Protein AF-A0A6L8T878-F1 (afdb_monomer_lite)

Organism: NCBI:txid418240

pLDDT: mean 78.59, std 15.09, range [39.62, 95.94]

Secondary structure (DSSP, 8-state):
---HHHHHHHHHHHHHHHHTTSPPP-----HHHHHHHHHHHHHHHHHHHHHHHHHTT-SEEEEE--SS-PPPHHHHHHHHHTT-EEEEEEEEETTEEEEEEEEE--TT--S-EEE--

Foldseek 3Di:
DDDPVLVVLVVVVVVVVVVVPDDDDDDDDDPVRVVVVVLVVLLVVVVVQVVVCVVVVHQKGKSWDDDDDENDPSSLLVLLVVLWEKEWEWDQDPVGITIIIMTGHPPPRRSYYHYDD

Radius of gyration: 15.45 Å; chains: 1; bounding box: 37×35×38 Å

Sequence (117 aa):
MGSIFSELFNNWINAFEQEEGKKKPIHLPNAKENYRETAKYQMMDYIKKVDAAKKRGKEYCDLVSSEPYPMRQEHIDYFLKKGYDIYWSVLDLETGPAYYYKAVWTEDAEGKLKEGF

Structure (mmCIF, N/CA/C/O backbone):
data_AF-A0A6L8T878-F1
#
_entry.id   AF-A0A6L8T878-F1
#
loop_
_atom_site.group_PDB
_atom_site.id
_atom_site.type_symbol
_atom_site.label_atom_id
_atom_site.label_alt_id
_atom_site.label_comp_id
_atom_site.label_asym_id
_atom_site.label_entity_id
_atom_site.label_seq_id
_atom_site.pdbx_PDB_ins_code
_atom_site.Cartn_x
_atom_site.Cartn_y
_atom_site.Cartn_z
_atom_site.occupancy
_atom_site.B_iso_or_equiv
_atom_site.auth_seq_id
_atom_site.auth_comp_id
_atom_site.auth_asym_id
_atom_site.auth_atom_id
_atom_site.pdbx_PDB_model_num
ATOM 1 N N . MET A 1 1 ? 11.390 -6.856 16.946 1.00 39.62 1 MET A N 1
ATOM 2 C CA . MET A 1 1 ? 12.737 -6.281 16.735 1.00 39.62 1 MET A CA 1
ATOM 3 C C . MET A 1 1 ? 12.677 -5.439 15.474 1.00 39.62 1 MET A C 1
ATOM 5 O O . MET A 1 1 ? 12.376 -5.990 14.422 1.00 39.62 1 MET A O 1
ATOM 9 N N . GLY A 1 2 ? 12.831 -4.118 15.589 1.00 42.66 2 GLY A N 1
ATOM 10 C CA . GLY A 1 2 ? 12.792 -3.215 14.438 1.00 42.66 2 GLY A CA 1
ATOM 11 C C . GLY A 1 2 ? 13.957 -3.517 13.500 1.00 42.66 2 GLY A C 1
ATOM 12 O O . GLY A 1 2 ? 15.108 -3.510 13.922 1.00 42.66 2 GLY A O 1
ATOM 13 N N . SER A 1 3 ? 13.654 -3.860 12.249 1.00 49.66 3 SER A N 1
ATOM 14 C CA . SER A 1 3 ? 14.671 -4.093 11.225 1.00 49.66 3 SER A CA 1
ATOM 15 C C . SER A 1 3 ? 15.413 -2.779 10.972 1.00 49.66 3 SER A C 1
ATOM 17 O O . SER A 1 3 ? 14.766 -1.779 10.674 1.00 49.66 3 SER A O 1
ATOM 19 N N . ILE A 1 4 ? 16.747 -2.774 11.057 1.00 55.69 4 ILE A N 1
ATOM 20 C CA . ILE A 1 4 ? 17.643 -1.631 10.756 1.00 55.69 4 ILE A CA 1
ATOM 21 C C . ILE A 1 4 ? 17.270 -0.951 9.424 1.00 55.69 4 ILE A C 1
ATOM 23 O O . ILE A 1 4 ? 17.401 0.259 9.247 1.00 55.69 4 ILE A O 1
ATOM 27 N N . PHE A 1 5 ? 16.723 -1.733 8.495 1.00 51.44 5 PHE A N 1
ATOM 28 C CA . PHE A 1 5 ? 16.231 -1.268 7.205 1.00 51.44 5 PHE A CA 1
ATOM 29 C C . PHE A 1 5 ? 15.021 -0.327 7.306 1.00 51.44 5 PHE A C 1
ATOM 31 O O . PHE A 1 5 ? 14.883 0.603 6.522 1.00 51.44 5 PHE A O 1
ATOM 38 N N . SER A 1 6 ? 14.166 -0.533 8.304 1.00 54.12 6 SER A N 1
ATOM 39 C CA . SER A 1 6 ? 12.973 0.277 8.568 1.00 54.12 6 SER A CA 1
ATOM 40 C C . SER A 1 6 ? 13.325 1.670 9.076 1.00 54.12 6 SER A C 1
ATOM 42 O O . SER A 1 6 ? 12.685 2.642 8.694 1.00 54.12 6 SER A O 1
ATOM 44 N N . GLU A 1 7 ? 14.347 1.772 9.924 1.00 65.31 7 GLU A N 1
ATOM 45 C CA . GLU A 1 7 ? 14.841 3.055 10.434 1.00 65.31 7 GLU A CA 1
ATOM 46 C C . GLU A 1 7 ? 15.574 3.834 9.345 1.00 65.31 7 GLU A C 1
ATOM 48 O O . GLU A 1 7 ? 15.330 5.027 9.181 1.00 65.31 7 GLU A O 1
ATOM 53 N N . LEU A 1 8 ? 16.399 3.152 8.541 1.00 66.81 8 LEU A N 1
ATOM 54 C CA . LEU A 1 8 ? 17.026 3.742 7.357 1.00 66.81 8 LEU A CA 1
ATOM 55 C C . LEU A 1 8 ? 15.980 4.267 6.367 1.00 66.81 8 LEU A C 1
ATOM 57 O O . LEU A 1 8 ? 16.120 5.383 5.873 1.00 66.81 8 LEU A O 1
ATOM 61 N N . PHE A 1 9 ? 14.918 3.499 6.118 1.00 62.09 9 PHE A N 1
ATOM 62 C CA . PHE A 1 9 ? 13.830 3.898 5.229 1.00 62.09 9 PHE A CA 1
ATOM 63 C C . PHE A 1 9 ? 13.030 5.082 5.786 1.00 62.09 9 PHE A C 1
ATOM 65 O O . PHE A 1 9 ? 12.803 6.056 5.076 1.00 62.09 9 PHE A O 1
ATOM 72 N N . ASN A 1 10 ? 12.668 5.060 7.071 1.00 68.00 10 ASN A N 1
ATOM 73 C CA . ASN A 1 10 ? 11.944 6.164 7.709 1.00 68.00 10 ASN A CA 1
ATOM 74 C C . ASN A 1 10 ? 12.774 7.455 7.742 1.00 68.00 10 ASN A C 1
ATOM 76 O O . ASN A 1 10 ? 12.267 8.522 7.401 1.00 68.00 10 ASN A O 1
ATOM 80 N N . ASN A 1 11 ? 14.060 7.363 8.090 1.00 76.88 11 ASN A N 1
ATOM 81 C CA . ASN A 1 11 ? 14.973 8.506 8.047 1.00 76.88 11 ASN A CA 1
ATOM 82 C C . ASN A 1 11 ? 15.127 9.049 6.624 1.00 76.88 11 ASN A C 1
ATOM 84 O O . ASN A 1 11 ? 15.222 10.258 6.433 1.00 76.88 11 ASN A O 1
ATOM 88 N N . TRP A 1 12 ? 15.110 8.170 5.623 1.00 68.75 12 TRP A N 1
ATOM 89 C CA . TRP A 1 12 ? 15.174 8.558 4.221 1.00 68.75 12 TRP A CA 1
ATOM 90 C C . TRP A 1 12 ? 13.889 9.235 3.720 1.00 68.75 12 TRP A C 1
ATOM 92 O O . TRP A 1 12 ? 13.992 10.236 3.012 1.00 68.75 12 TRP A O 1
ATOM 102 N N . ILE A 1 13 ? 12.700 8.762 4.118 1.00 65.56 13 ILE A N 1
ATOM 103 C CA . ILE A 1 13 ? 11.425 9.446 3.833 1.00 65.56 13 ILE A CA 1
ATOM 104 C C . ILE A 1 13 ? 11.442 10.857 4.433 1.00 65.56 13 ILE A C 1
ATOM 106 O O . ILE A 1 13 ? 11.196 11.826 3.718 1.00 65.56 13 ILE A O 1
ATOM 110 N N . ASN A 1 14 ? 11.837 10.984 5.703 1.00 73.00 14 ASN A N 1
ATOM 111 C CA . ASN A 1 14 ? 11.906 12.273 6.397 1.00 73.00 14 ASN A CA 1
ATOM 112 C C . ASN A 1 14 ? 12.908 13.242 5.742 1.00 73.00 14 ASN A C 1
ATOM 114 O O . ASN A 1 14 ? 12.595 14.410 5.517 1.00 73.00 14 ASN A O 1
ATOM 118 N N . ALA A 1 15 ? 14.112 12.763 5.409 1.00 69.75 15 ALA A N 1
ATOM 119 C CA . ALA A 1 15 ? 15.124 13.567 4.722 1.00 69.75 15 ALA A CA 1
ATOM 120 C C . ALA A 1 15 ? 14.641 14.026 3.340 1.00 69.75 15 ALA A C 1
ATOM 122 O O . ALA A 1 15 ? 14.993 15.108 2.874 1.00 69.75 15 ALA A O 1
ATOM 123 N N . PHE A 1 16 ? 13.811 13.217 2.687 1.00 60.44 16 PHE A N 1
ATOM 124 C CA . PHE A 1 16 ? 13.308 13.531 1.368 1.00 60.44 16 PHE A CA 1
ATOM 125 C C . PHE A 1 16 ? 12.120 14.503 1.351 1.00 60.44 16 PHE A C 1
ATOM 127 O O . PHE A 1 16 ? 12.081 15.360 0.468 1.00 60.44 16 PHE A O 1
ATOM 134 N N . GLU A 1 17 ? 11.198 14.446 2.315 1.00 63.53 17 GLU A N 1
ATOM 135 C CA . GLU A 1 17 ? 10.179 15.501 2.479 1.00 63.53 17 GLU A CA 1
ATOM 136 C C . GLU A 1 17 ? 10.837 16.889 2.611 1.00 63.53 17 GLU A C 1
ATOM 138 O O . GLU A 1 17 ? 10.318 17.889 2.117 1.00 63.53 17 GLU A O 1
ATOM 143 N N . GLN A 1 18 ? 12.043 16.943 3.187 1.00 63.69 18 GLN A N 1
ATOM 144 C CA . GLN A 1 18 ? 12.891 18.137 3.226 1.00 63.69 18 GLN A CA 1
ATOM 145 C C . GLN A 1 18 ? 13.555 18.505 1.882 1.00 63.69 18 GLN A C 1
ATOM 147 O O . GLN A 1 18 ? 13.875 19.676 1.660 1.00 63.69 18 GLN A O 1
ATOM 152 N N . GLU A 1 19 ? 13.787 17.542 0.985 1.00 63.28 19 GLU A N 1
ATOM 153 C CA . GLU A 1 19 ? 14.433 17.746 -0.322 1.00 63.28 19 GLU A CA 1
ATOM 154 C C . GLU A 1 19 ? 13.464 18.148 -1.448 1.00 63.28 19 GLU A C 1
ATOM 156 O O . GLU A 1 19 ? 13.926 18.770 -2.407 1.00 63.28 19 GLU A O 1
ATOM 161 N N . GLU A 1 20 ? 12.153 17.865 -1.358 1.00 55.56 20 GLU A N 1
ATOM 162 C CA . GLU A 1 20 ? 11.153 18.224 -2.398 1.00 55.56 20 GLU A CA 1
ATOM 163 C C . GLU A 1 20 ? 11.132 19.739 -2.730 1.00 55.56 20 GLU A C 1
ATOM 165 O O . GLU A 1 20 ? 10.650 20.134 -3.791 1.00 55.56 20 GLU A O 1
ATOM 170 N N . GLY A 1 21 ? 11.713 20.598 -1.881 1.00 55.03 21 GLY A N 1
ATOM 171 C CA . GLY A 1 21 ? 11.863 22.039 -2.123 1.00 55.03 21 GLY A CA 1
ATOM 172 C C . GLY A 1 21 ? 13.119 22.479 -2.896 1.00 55.03 21 GLY A C 1
ATOM 173 O O . GLY A 1 21 ? 13.267 23.673 -3.165 1.00 55.03 21 GLY A O 1
ATOM 174 N N . LYS A 1 22 ? 14.052 21.579 -3.242 1.00 55.59 22 LYS A N 1
ATOM 175 C CA . LYS A 1 22 ? 15.354 21.946 -3.841 1.00 55.59 22 LYS A CA 1
ATOM 176 C C . LYS A 1 22 ? 15.533 21.354 -5.245 1.00 55.59 22 LYS A C 1
ATOM 178 O O . LYS A 1 22 ? 15.445 20.148 -5.448 1.00 55.59 22 LYS A O 1
ATOM 183 N N . LYS A 1 23 ? 15.838 22.210 -6.233 1.00 48.81 23 LYS A N 1
ATOM 184 C CA . LYS A 1 23 ? 16.186 21.794 -7.608 1.00 48.81 23 LYS A CA 1
ATOM 185 C C . LYS A 1 23 ? 17.449 20.923 -7.597 1.00 48.81 23 LYS A C 1
ATOM 187 O O . LYS A 1 23 ? 18.508 21.392 -7.184 1.00 48.81 23 LYS A O 1
ATOM 192 N N . LYS A 1 24 ? 17.342 19.679 -8.078 1.00 55.84 24 LYS A N 1
ATOM 193 C CA . LYS A 1 24 ? 18.480 18.758 -8.226 1.00 55.84 24 LYS A CA 1
ATOM 194 C C . LYS A 1 24 ? 19.348 19.122 -9.450 1.00 55.84 24 LYS A C 1
ATOM 196 O O . LYS A 1 24 ? 18.790 19.478 -10.490 1.00 55.84 24 LYS A O 1
ATOM 201 N N . PRO A 1 25 ? 20.687 19.017 -9.360 1.00 51.44 25 PRO A N 1
ATOM 202 C CA . PRO A 1 25 ? 21.581 19.115 -10.514 1.00 51.44 25 PRO A CA 1
ATOM 203 C C . PRO A 1 25 ? 21.449 17.891 -11.439 1.00 51.44 25 PRO A C 1
ATOM 205 O O . PRO A 1 25 ? 21.075 16.804 -11.001 1.00 51.44 25 PRO A O 1
ATOM 208 N N . ILE A 1 26 ? 21.758 18.078 -12.726 1.00 56.00 26 ILE A N 1
ATOM 209 C CA . ILE A 1 26 ? 21.641 17.054 -13.776 1.00 56.00 26 ILE A CA 1
ATOM 210 C C . ILE A 1 26 ? 22.779 16.035 -13.607 1.00 56.00 26 ILE A C 1
ATOM 212 O O . ILE A 1 26 ? 23.902 16.261 -14.051 1.00 56.00 26 ILE A O 1
ATOM 216 N N . HIS A 1 27 ? 22.485 14.921 -12.943 1.00 61.34 27 HIS A N 1
ATOM 217 C CA . HIS A 1 27 ? 23.338 13.737 -12.863 1.00 61.34 27 HIS A CA 1
ATOM 218 C C . HIS A 1 27 ? 22.615 12.587 -13.570 1.00 61.34 27 HIS A C 1
ATOM 220 O O . HIS A 1 27 ? 21.428 12.393 -13.326 1.00 61.34 27 HIS A O 1
ATOM 226 N N . LEU A 1 28 ? 23.292 11.854 -14.462 1.00 56.66 28 LEU A N 1
ATOM 227 C CA . LEU A 1 28 ? 22.741 10.624 -15.037 1.00 56.66 28 LEU A CA 1
ATOM 228 C C . LEU A 1 28 ? 22.925 9.489 -14.019 1.00 56.66 28 LEU A C 1
ATOM 230 O O . LEU A 1 28 ? 24.071 9.100 -13.781 1.00 56.66 28 LEU A O 1
ATOM 234 N N . PRO A 1 29 ? 21.842 8.962 -13.422 1.00 59.50 29 PRO A N 1
ATOM 235 C CA . PRO A 1 29 ? 21.952 7.941 -12.395 1.00 59.50 29 PRO A CA 1
ATOM 236 C C . PRO A 1 29 ? 22.390 6.604 -12.998 1.00 59.50 29 PRO A C 1
ATOM 238 O O . PRO A 1 29 ? 21.937 6.199 -14.073 1.00 59.50 29 PRO A O 1
ATOM 241 N N . ASN A 1 30 ? 23.247 5.878 -12.282 1.00 73.56 30 ASN A N 1
ATOM 242 C CA . ASN A 1 30 ? 23.544 4.484 -12.626 1.00 73.56 30 ASN A CA 1
ATOM 243 C C . ASN A 1 30 ? 22.310 3.583 -12.384 1.00 73.56 30 ASN A C 1
ATOM 245 O O . ASN A 1 30 ? 21.345 3.984 -11.736 1.00 73.56 30 ASN A O 1
ATOM 249 N N . ALA A 1 31 ? 22.324 2.336 -12.867 1.00 67.94 31 ALA A N 1
ATOM 250 C CA . ALA A 1 31 ? 21.166 1.433 -12.764 1.00 67.94 31 ALA A CA 1
ATOM 251 C C . ALA A 1 31 ? 20.649 1.236 -11.320 1.00 67.94 31 ALA A C 1
ATOM 253 O O . ALA A 1 31 ? 19.444 1.122 -11.098 1.00 67.94 31 ALA A O 1
ATOM 254 N N . LYS A 1 32 ? 21.544 1.240 -10.324 1.00 68.25 32 LYS A N 1
ATOM 255 C CA . LYS A 1 32 ? 21.187 1.100 -8.904 1.00 68.25 32 LYS A CA 1
ATOM 256 C C . LYS A 1 32 ? 20.537 2.368 -8.352 1.00 68.25 32 LYS A C 1
ATOM 258 O O . LYS A 1 32 ? 19.578 2.281 -7.586 1.00 68.25 32 LYS A O 1
ATOM 263 N N . GLU A 1 33 ? 21.049 3.533 -8.724 1.00 67.62 33 GLU A N 1
ATOM 264 C CA . GLU A 1 33 ? 20.462 4.830 -8.383 1.00 67.62 33 GLU A CA 1
ATOM 265 C C . GLU A 1 33 ? 19.103 5.006 -9.047 1.00 67.62 33 GLU A C 1
ATOM 267 O O . GLU A 1 33 ? 18.146 5.342 -8.360 1.00 67.62 33 GLU A O 1
ATOM 272 N N . ASN A 1 34 ? 18.978 4.648 -10.324 1.00 69.69 34 ASN A N 1
ATOM 273 C CA . ASN A 1 34 ? 17.713 4.695 -11.049 1.00 69.69 34 ASN A CA 1
ATOM 274 C C . ASN A 1 34 ? 16.667 3.748 -10.425 1.00 69.69 34 ASN A C 1
ATOM 276 O O . ASN A 1 34 ? 15.507 4.111 -10.230 1.00 69.69 34 ASN A O 1
ATOM 280 N N . TYR A 1 35 ? 17.086 2.553 -9.992 1.00 65.62 35 TYR A N 1
ATOM 281 C CA . TYR A 1 35 ? 16.224 1.624 -9.256 1.00 65.62 35 TYR A CA 1
ATOM 282 C C . TYR A 1 35 ? 15.735 2.198 -7.917 1.00 65.62 35 TYR A C 1
ATOM 284 O O . TYR A 1 35 ? 14.582 1.968 -7.540 1.00 65.62 35 TYR A O 1
ATOM 292 N N . ARG A 1 36 ? 16.588 2.936 -7.194 1.00 69.56 36 ARG A N 1
ATOM 293 C CA . ARG A 1 36 ? 16.237 3.605 -5.928 1.00 69.56 36 ARG A CA 1
ATOM 294 C C . ARG A 1 36 ? 15.344 4.821 -6.145 1.00 69.56 36 ARG A C 1
ATOM 296 O O . ARG A 1 36 ? 14.386 5.006 -5.401 1.00 69.56 36 ARG A O 1
ATOM 303 N N . GLU A 1 37 ? 15.628 5.630 -7.159 1.00 72.50 37 GLU A N 1
ATOM 304 C CA . GLU A 1 37 ? 14.787 6.772 -7.518 1.00 72.50 37 GLU A CA 1
ATOM 305 C C . GLU A 1 37 ? 13.402 6.309 -7.975 1.00 72.50 37 GLU A C 1
ATOM 307 O O . GLU A 1 37 ? 12.401 6.878 -7.557 1.00 72.50 37 GLU A O 1
ATOM 312 N N . THR A 1 38 ? 13.303 5.205 -8.715 1.00 75.00 38 THR A N 1
ATOM 313 C CA . THR A 1 38 ? 11.999 4.670 -9.132 1.00 75.00 38 THR A CA 1
ATOM 314 C C . THR A 1 38 ? 11.169 4.160 -7.943 1.00 75.00 38 THR A C 1
ATOM 316 O O . THR A 1 38 ? 9.983 4.473 -7.867 1.00 75.00 38 THR A O 1
ATOM 319 N N . ALA A 1 39 ? 11.771 3.448 -6.971 1.00 76.00 39 ALA A N 1
ATOM 320 C CA . ALA A 1 39 ? 11.082 3.103 -5.709 1.00 76.00 39 ALA A CA 1
ATOM 321 C C . ALA A 1 39 ? 10.534 4.343 -5.014 1.00 76.00 39 ALA A C 1
ATOM 323 O O . ALA A 1 39 ? 9.401 4.360 -4.546 1.00 76.00 39 ALA A O 1
ATOM 324 N N . LYS A 1 40 ? 11.358 5.389 -4.959 1.00 77.94 40 LYS A N 1
ATOM 325 C CA . LYS A 1 40 ? 11.018 6.646 -4.307 1.00 77.94 40 LYS A CA 1
ATOM 326 C C . LYS A 1 40 ? 9.775 7.272 -4.900 1.00 77.94 40 LYS A C 1
ATOM 328 O O . LYS A 1 40 ? 8.832 7.552 -4.166 1.00 77.94 40 LYS A O 1
ATOM 333 N N . TYR A 1 41 ? 9.765 7.455 -6.215 1.00 81.31 41 TYR A N 1
ATOM 334 C CA . TYR A 1 41 ? 8.630 8.059 -6.897 1.00 81.31 41 TYR A CA 1
ATOM 335 C C . TYR A 1 41 ? 7.365 7.207 -6.749 1.00 81.31 41 TYR A C 1
ATOM 337 O O . TYR A 1 41 ? 6.299 7.766 -6.499 1.00 81.31 41 TYR A O 1
ATOM 345 N N . GLN A 1 42 ? 7.485 5.875 -6.797 1.00 82.31 42 GLN A N 1
ATOM 346 C CA . GLN A 1 42 ? 6.362 4.968 -6.532 1.00 82.31 42 GLN A CA 1
ATOM 347 C C . GLN A 1 42 ? 5.816 5.125 -5.109 1.00 82.31 42 GLN A C 1
ATOM 349 O O . GLN A 1 42 ? 4.614 5.300 -4.927 1.00 82.31 42 GLN A O 1
ATOM 354 N N . MET A 1 43 ? 6.686 5.124 -4.097 1.00 86.44 43 MET A N 1
ATOM 355 C CA . MET A 1 43 ? 6.276 5.278 -2.702 1.00 86.44 43 MET A CA 1
ATOM 356 C C . MET A 1 43 ? 5.537 6.596 -2.464 1.00 86.44 43 MET A C 1
ATOM 358 O O . MET A 1 43 ? 4.486 6.627 -1.825 1.00 86.44 43 MET A O 1
ATOM 362 N N . MET A 1 44 ? 6.073 7.692 -2.999 1.00 85.94 44 MET A N 1
ATOM 363 C CA . MET A 1 44 ? 5.451 9.007 -2.876 1.00 85.94 44 MET A CA 1
ATOM 364 C C . MET A 1 44 ? 4.085 9.068 -3.543 1.00 85.94 44 MET A C 1
ATOM 366 O O . MET A 1 44 ? 3.168 9.672 -2.992 1.00 85.94 44 MET A O 1
ATOM 370 N N . ASP A 1 45 ? 3.956 8.485 -4.734 1.00 87.19 45 ASP A N 1
ATOM 371 C CA . ASP A 1 45 ? 2.683 8.421 -5.442 1.00 87.19 45 ASP A CA 1
ATOM 372 C C . ASP A 1 45 ? 1.636 7.685 -4.593 1.00 87.19 45 ASP A C 1
ATOM 374 O O . ASP A 1 45 ? 0.525 8.186 -4.413 1.00 87.19 45 ASP A O 1
ATOM 378 N N . TYR A 1 46 ? 2.014 6.571 -3.959 1.00 89.50 46 TYR A N 1
ATOM 379 C CA . TYR A 1 46 ? 1.127 5.852 -3.045 1.00 89.50 46 TYR A CA 1
ATOM 380 C C . TYR A 1 46 ? 0.732 6.679 -1.820 1.00 89.50 46 TYR A C 1
ATOM 382 O O . TYR A 1 46 ? -0.454 6.743 -1.497 1.00 89.50 46 TYR A O 1
ATOM 390 N N . ILE A 1 47 ? 1.681 7.356 -1.166 1.00 91.12 47 ILE A N 1
ATOM 391 C CA . ILE A 1 47 ? 1.382 8.232 -0.019 1.00 91.12 47 ILE A CA 1
ATOM 392 C C . ILE A 1 47 ? 0.417 9.348 -0.442 1.00 91.12 47 ILE A C 1
ATOM 394 O O . ILE A 1 47 ? -0.614 9.543 0.200 1.00 91.12 47 ILE A O 1
ATOM 398 N N . LYS A 1 48 ? 0.682 10.023 -1.570 1.00 91.00 48 LYS A N 1
ATOM 399 C CA . LYS A 1 48 ? -0.179 11.096 -2.101 1.00 91.00 48 LYS A CA 1
ATOM 400 C C . LYS A 1 48 ? -1.592 10.591 -2.409 1.00 91.00 48 LYS A C 1
ATOM 402 O O . LYS A 1 48 ? -2.567 11.283 -2.106 1.00 91.00 48 LYS A O 1
ATOM 407 N N . LYS A 1 49 ? -1.722 9.386 -2.973 1.00 91.56 49 LYS A N 1
ATOM 408 C CA . LYS A 1 49 ? -3.016 8.733 -3.233 1.00 91.56 49 LYS A CA 1
ATOM 409 C C . LYS A 1 49 ? -3.770 8.419 -1.938 1.00 91.56 49 LYS A C 1
ATOM 411 O O . LYS A 1 49 ? -4.951 8.759 -1.841 1.00 91.56 49 LYS A O 1
ATOM 416 N N . VAL A 1 50 ? -3.096 7.853 -0.932 1.00 92.94 50 VAL A N 1
ATOM 417 C CA . VAL A 1 50 ? -3.688 7.576 0.390 1.00 92.94 50 VAL A CA 1
ATOM 418 C C . VAL A 1 50 ? -4.144 8.867 1.066 1.00 92.94 50 VAL A C 1
ATOM 420 O O . VAL A 1 50 ? -5.290 8.949 1.503 1.00 92.94 50 VAL A O 1
ATOM 423 N N . ASP A 1 51 ? -3.312 9.907 1.091 1.00 92.25 51 ASP A N 1
ATOM 424 C CA . ASP A 1 51 ? -3.667 11.196 1.694 1.00 92.25 51 ASP A CA 1
ATOM 425 C C . ASP A 1 51 ? -4.865 11.846 0.997 1.00 92.25 51 ASP A C 1
ATOM 427 O O . ASP A 1 51 ? -5.767 12.380 1.650 1.00 92.25 51 ASP A O 1
ATOM 431 N N . ALA A 1 52 ? -4.911 11.790 -0.336 1.00 93.00 52 ALA A N 1
ATOM 432 C CA . ALA A 1 52 ? -6.044 12.286 -1.106 1.00 93.00 52 ALA A CA 1
ATOM 433 C C . ALA A 1 52 ? -7.328 11.490 -0.818 1.00 93.00 52 ALA A C 1
ATOM 435 O O . ALA A 1 52 ? -8.404 12.082 -0.716 1.00 93.00 52 ALA A O 1
ATOM 436 N N . ALA A 1 53 ? -7.233 10.168 -0.663 1.00 94.50 53 ALA A N 1
ATOM 437 C CA . ALA A 1 53 ? -8.360 9.315 -0.298 1.00 94.50 53 ALA A CA 1
ATOM 438 C C . ALA A 1 53 ? -8.857 9.608 1.128 1.00 94.50 53 ALA A C 1
ATOM 440 O O . ALA A 1 53 ? -10.061 9.787 1.324 1.00 94.50 53 ALA A O 1
ATOM 441 N N . LYS A 1 54 ? -7.947 9.777 2.093 1.00 93.19 54 LYS A N 1
ATOM 442 C CA . LYS A 1 54 ? -8.270 10.177 3.472 1.00 93.19 54 LYS A CA 1
ATOM 443 C C . LYS A 1 54 ? -8.975 11.525 3.540 1.00 93.19 54 LYS A C 1
ATOM 445 O O . LYS A 1 54 ? -10.007 11.645 4.191 1.00 93.19 54 LYS A O 1
ATOM 450 N N . LYS A 1 55 ? -8.484 12.529 2.805 1.00 94.81 55 LYS A N 1
ATOM 451 C CA . LYS A 1 55 ? -9.133 13.854 2.707 1.00 94.81 55 LYS A CA 1
ATOM 452 C C . LYS A 1 55 ? -10.549 13.791 2.130 1.00 94.81 55 LYS A C 1
ATOM 454 O O . LYS A 1 55 ? -11.344 14.690 2.375 1.00 94.81 55 LYS A O 1
ATOM 459 N N . ARG A 1 56 ? -10.865 12.741 1.368 1.00 95.31 56 ARG A N 1
ATOM 460 C CA . ARG A 1 56 ? -12.204 12.472 0.823 1.00 95.31 56 ARG A CA 1
ATOM 461 C C . ARG A 1 56 ? -13.071 11.613 1.753 1.00 95.31 56 ARG A C 1
ATOM 463 O O . ARG A 1 56 ? -14.145 11.201 1.331 1.00 95.31 56 ARG A O 1
ATOM 470 N N . GLY A 1 57 ? -12.613 11.321 2.972 1.00 94.00 57 GLY A N 1
ATOM 471 C CA . GLY A 1 57 ? -13.339 10.495 3.938 1.00 94.00 57 GLY A CA 1
ATOM 472 C C . GLY A 1 57 ? -13.397 9.014 3.563 1.00 94.00 57 GLY A C 1
ATOM 473 O O . GLY A 1 57 ? -14.288 8.311 4.021 1.00 94.00 57 GLY A O 1
ATOM 474 N N . LYS A 1 58 ? -12.493 8.536 2.699 1.00 95.88 58 LYS A N 1
ATOM 475 C CA . LYS A 1 58 ? -12.399 7.106 2.393 1.00 95.88 58 LYS A CA 1
ATOM 476 C C . LYS A 1 58 ? -11.626 6.373 3.484 1.00 95.88 58 LYS A C 1
ATOM 478 O O . LYS A 1 58 ? -10.734 6.944 4.109 1.00 95.88 58 LYS A O 1
ATOM 483 N N . GLU A 1 59 ? -11.921 5.087 3.615 1.00 95.12 59 GLU A N 1
ATOM 484 C CA . GLU A 1 59 ? -11.225 4.146 4.503 1.00 95.12 59 GLU A CA 1
ATOM 485 C C . GLU A 1 59 ? -10.292 3.196 3.741 1.00 95.12 59 GLU A C 1
ATOM 487 O O . GLU A 1 59 ? -9.648 2.330 4.325 1.00 95.12 59 GLU A O 1
ATOM 492 N N . TYR A 1 60 ? -10.210 3.361 2.419 1.00 94.25 60 TYR A N 1
ATOM 493 C CA . TYR A 1 60 ? -9.314 2.600 1.563 1.00 94.25 60 TYR A CA 1
ATOM 494 C C . TYR A 1 60 ? -8.823 3.423 0.367 1.00 94.25 60 TYR A C 1
ATOM 496 O O . TYR A 1 60 ? -9.441 4.414 -0.047 1.00 94.25 60 TYR A O 1
ATOM 504 N N . CYS A 1 61 ? -7.709 2.984 -0.212 1.00 94.00 61 CYS A N 1
ATOM 505 C CA . CYS A 1 61 ? -7.173 3.484 -1.468 1.00 94.00 61 CYS A CA 1
ATOM 506 C C . CYS A 1 61 ? -6.621 2.334 -2.299 1.00 94.00 61 CYS A C 1
ATOM 508 O O . CYS A 1 61 ? -5.819 1.534 -1.815 1.00 94.00 61 CYS A O 1
ATOM 510 N N . ASP A 1 62 ? -6.980 2.324 -3.576 1.00 90.50 62 ASP A N 1
ATOM 511 C CA . ASP A 1 62 ? -6.397 1.410 -4.544 1.00 90.50 62 ASP A CA 1
ATOM 512 C C . ASP A 1 62 ? -5.025 1.945 -4.965 1.00 90.50 62 ASP A C 1
ATOM 514 O O . ASP A 1 62 ? -4.872 3.085 -5.417 1.00 90.50 62 ASP A O 1
ATOM 518 N N . LEU A 1 63 ? -4.010 1.119 -4.767 1.00 87.25 63 LEU A N 1
ATOM 519 C CA . LEU A 1 63 ? -2.610 1.385 -5.053 1.00 87.25 63 LEU A CA 1
ATOM 520 C C . LEU A 1 63 ? -2.198 0.503 -6.231 1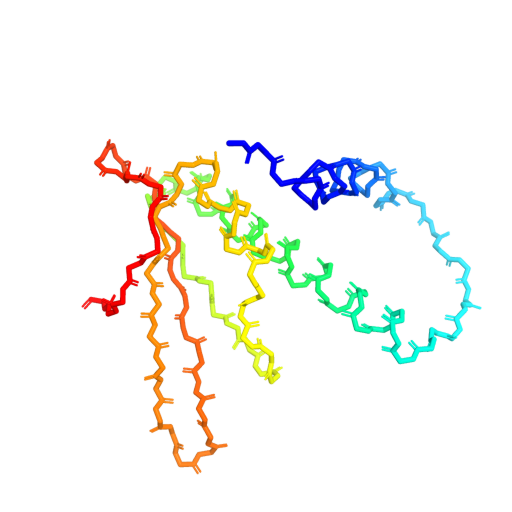.00 87.25 63 LEU A C 1
ATOM 522 O O . LEU A 1 63 ? -1.473 -0.480 -6.099 1.00 87.25 63 LEU A O 1
ATOM 526 N N . VAL A 1 64 ? -2.718 0.850 -7.406 1.00 71.00 64 VAL A N 1
ATOM 527 C CA . VAL A 1 64 ? -2.377 0.156 -8.649 1.00 71.00 64 VAL A CA 1
ATOM 528 C C . VAL A 1 64 ? -0.926 0.467 -8.993 1.00 71.00 64 VAL A C 1
ATOM 530 O O . VAL A 1 64 ? -0.562 1.639 -9.142 1.00 71.00 64 VAL A O 1
ATOM 533 N N . SER A 1 65 ? -0.100 -0.571 -9.125 1.00 65.56 65 SER A N 1
ATOM 534 C CA . SER A 1 65 ? 1.212 -0.415 -9.737 1.00 65.56 65 SER A CA 1
ATOM 535 C C . SER A 1 65 ? 1.039 -0.476 -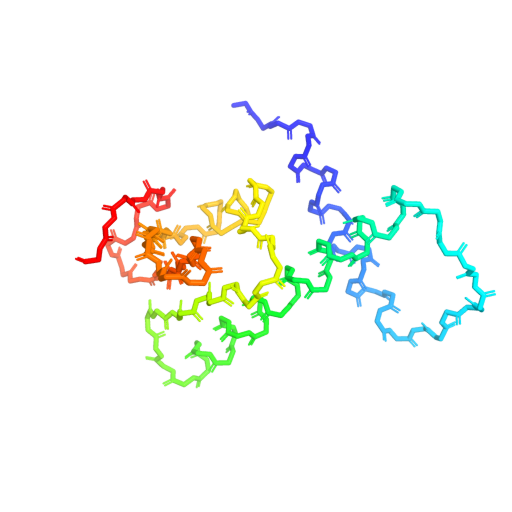11.250 1.00 65.56 65 SER A C 1
ATOM 537 O O . SER A 1 65 ? 0.833 -1.548 -11.811 1.00 65.56 65 SER A O 1
ATOM 539 N N . SER A 1 66 ? 1.056 0.676 -11.922 1.00 54.31 66 SER A N 1
ATOM 540 C CA . SER A 1 66 ? 1.248 0.688 -13.373 1.00 54.31 66 SER A CA 1
ATOM 541 C C . SER A 1 66 ? 2.672 0.197 -13.654 1.00 54.31 66 SER A C 1
ATOM 543 O O . SER A 1 66 ? 3.610 0.780 -13.115 1.00 54.31 66 SER A O 1
ATOM 545 N N . GLU A 1 67 ? 2.781 -0.885 -14.423 1.00 52.88 67 GLU A N 1
ATOM 546 C CA . GLU A 1 67 ? 3.956 -1.613 -14.940 1.00 52.88 67 GLU A CA 1
ATOM 547 C C . GLU A 1 67 ? 5.373 -0.996 -14.794 1.00 52.88 67 GLU A C 1
ATOM 549 O O . GLU A 1 67 ? 5.549 0.217 -14.919 1.00 52.88 67 GLU A O 1
ATOM 554 N N . PRO A 1 68 ? 6.454 -1.806 -14.674 1.00 55.88 68 PRO A N 1
ATOM 555 C CA . PRO A 1 68 ? 6.520 -3.271 -14.551 1.00 55.88 68 PRO A CA 1
ATOM 556 C C . PRO A 1 68 ? 6.859 -3.757 -13.127 1.00 55.88 68 PRO A C 1
ATOM 558 O O . PRO A 1 68 ? 7.148 -4.935 -12.929 1.00 55.88 68 PRO A O 1
ATOM 561 N N . TYR A 1 69 ? 6.898 -2.871 -12.127 1.00 66.25 69 TYR A N 1
ATOM 562 C CA . TYR A 1 69 ? 7.413 -3.234 -10.804 1.00 66.25 69 TYR A CA 1
ATOM 563 C C . TYR A 1 69 ? 6.283 -3.417 -9.788 1.00 66.25 69 TYR A C 1
ATOM 565 O O . TYR A 1 69 ? 5.562 -2.451 -9.535 1.00 66.25 69 TYR A O 1
ATOM 573 N N . PRO A 1 70 ? 6.130 -4.599 -9.162 1.00 77.69 70 PRO A N 1
ATOM 574 C CA . PRO A 1 70 ? 5.217 -4.766 -8.037 1.00 77.69 70 PRO A CA 1
ATOM 575 C C . PRO A 1 70 ? 5.583 -3.813 -6.898 1.00 77.69 70 PRO A C 1
ATOM 577 O O . PRO A 1 70 ? 6.704 -3.290 -6.817 1.00 77.69 70 PRO A O 1
ATOM 580 N N . MET A 1 71 ? 4.637 -3.603 -5.986 1.00 85.31 71 MET A N 1
ATOM 581 C CA . MET A 1 71 ? 4.908 -2.829 -4.787 1.00 85.31 71 MET A CA 1
ATOM 582 C C . MET A 1 71 ? 6.021 -3.534 -3.994 1.00 85.31 71 MET A C 1
ATOM 584 O O . MET A 1 71 ? 5.941 -4.726 -3.704 1.00 85.31 71 MET A O 1
ATOM 588 N N . ARG A 1 72 ? 7.105 -2.813 -3.695 1.00 85.94 72 ARG A N 1
ATOM 589 C CA . ARG A 1 72 ? 8.275 -3.385 -3.015 1.00 85.94 72 ARG A CA 1
ATOM 590 C C . ARG A 1 72 ? 7.952 -3.672 -1.553 1.00 85.94 72 ARG A C 1
ATOM 592 O O . ARG A 1 72 ? 7.140 -2.968 -0.956 1.00 85.94 72 ARG A O 1
ATOM 599 N N . GLN A 1 73 ? 8.664 -4.625 -0.948 1.00 85.56 73 GLN A N 1
ATOM 600 C CA . GLN A 1 73 ? 8.476 -4.969 0.467 1.00 85.56 73 GLN A CA 1
ATOM 601 C C . GLN A 1 73 ? 8.594 -3.746 1.389 1.00 85.56 73 GLN A C 1
ATOM 603 O O . GLN A 1 73 ? 7.813 -3.601 2.316 1.00 85.56 73 GLN A O 1
ATOM 608 N N . GLU A 1 74 ? 9.512 -2.822 1.094 1.00 86.19 74 GLU A N 1
ATOM 609 C CA . GLU A 1 74 ? 9.693 -1.584 1.865 1.00 86.19 74 GLU A CA 1
ATOM 610 C C . GLU A 1 74 ? 8.442 -0.686 1.852 1.00 86.19 74 GLU A C 1
ATOM 612 O O . GLU A 1 74 ? 8.098 -0.082 2.868 1.00 86.19 74 GLU A O 1
ATOM 617 N N . HIS A 1 75 ? 7.733 -0.627 0.720 1.00 88.31 75 HIS A N 1
ATOM 61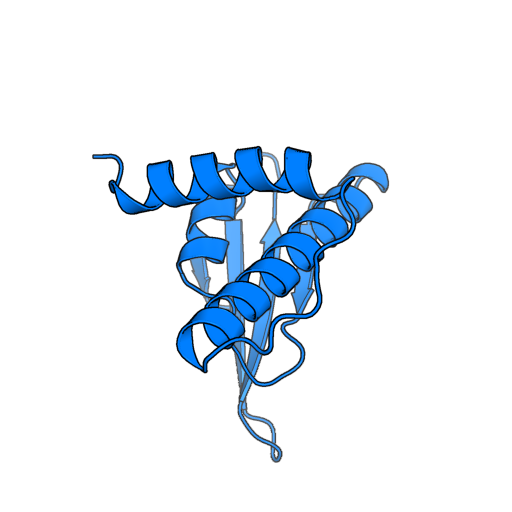8 C CA . HIS A 1 75 ? 6.482 0.121 0.605 1.00 88.31 75 HIS A CA 1
ATOM 619 C C . HIS A 1 75 ? 5.376 -0.559 1.421 1.00 88.31 75 HIS A C 1
ATOM 621 O O . HIS A 1 75 ? 4.663 0.109 2.167 1.00 88.31 75 HIS A O 1
ATOM 627 N N . ILE A 1 76 ? 5.265 -1.889 1.315 1.00 90.75 76 ILE A N 1
ATOM 628 C CA . ILE A 1 76 ? 4.295 -2.689 2.073 1.00 90.75 76 ILE A CA 1
ATOM 629 C C . ILE A 1 76 ? 4.535 -2.486 3.571 1.00 90.75 76 ILE A C 1
ATOM 631 O O . ILE A 1 76 ? 3.636 -2.053 4.288 1.00 90.75 76 ILE A O 1
ATOM 635 N N . ASP A 1 77 ? 5.767 -2.697 4.032 1.00 91.00 77 ASP A N 1
ATOM 636 C CA . ASP A 1 77 ? 6.170 -2.556 5.430 1.00 91.00 77 ASP A CA 1
ATOM 637 C C . ASP A 1 77 ? 5.860 -1.171 6.006 1.00 91.00 77 ASP A C 1
ATOM 639 O O . ASP A 1 77 ? 5.532 -1.059 7.189 1.00 91.00 77 ASP A O 1
ATOM 643 N N . TYR A 1 78 ? 5.994 -0.110 5.205 1.00 91.38 78 TYR A N 1
ATOM 644 C CA . TYR A 1 78 ? 5.625 1.240 5.627 1.00 91.38 78 TYR A CA 1
ATOM 645 C C . TYR A 1 78 ? 4.136 1.327 5.964 1.00 91.38 78 TYR A C 1
ATOM 647 O O . TYR A 1 78 ? 3.776 1.843 7.024 1.00 91.38 78 TYR A O 1
ATOM 655 N N . PHE A 1 79 ? 3.272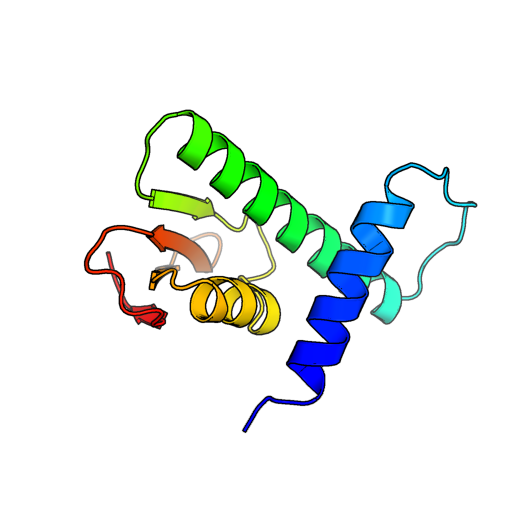 0.810 5.087 1.00 93.12 79 PHE A N 1
ATOM 656 C CA . PHE A 1 79 ? 1.831 0.841 5.307 1.00 93.12 79 PHE A CA 1
ATOM 657 C C . PHE A 1 79 ? 1.433 -0.076 6.475 1.00 93.12 79 PHE A C 1
ATOM 659 O O . PHE A 1 79 ? 0.742 0.365 7.392 1.00 93.12 79 PHE A O 1
ATOM 666 N N . LEU A 1 80 ? 1.967 -1.293 6.556 1.00 93.81 80 LEU A N 1
ATOM 667 C CA . LEU A 1 80 ? 1.669 -2.188 7.682 1.00 93.81 80 LEU A CA 1
ATOM 668 C C . LEU A 1 80 ? 2.032 -1.554 9.039 1.00 93.81 80 LEU A C 1
ATOM 670 O O . LEU A 1 80 ? 1.226 -1.551 9.967 1.00 93.81 80 LEU A O 1
ATOM 674 N N . LYS A 1 81 ? 3.203 -0.906 9.149 1.00 92.75 81 LYS A N 1
ATOM 675 C CA . LYS A 1 81 ? 3.632 -0.207 10.382 1.00 92.75 81 LYS A CA 1
ATOM 676 C C . LYS A 1 81 ? 2.762 0.984 10.760 1.00 92.75 81 LYS A C 1
ATOM 678 O O . LYS A 1 81 ? 2.737 1.378 11.922 1.00 92.75 81 LYS A O 1
ATOM 683 N N . LYS A 1 82 ? 2.092 1.589 9.786 1.00 91.94 82 LYS A N 1
ATOM 684 C CA . LYS A 1 82 ? 1.152 2.690 10.005 1.00 91.94 82 LYS A CA 1
ATOM 685 C C . LYS A 1 82 ? -0.259 2.190 10.354 1.00 91.94 82 LYS A C 1
ATOM 687 O O . LYS A 1 82 ? -1.144 3.022 10.522 1.00 91.94 82 LYS A O 1
ATOM 692 N N . GLY A 1 83 ? -0.451 0.873 10.476 1.00 93.56 83 GLY A N 1
ATOM 693 C CA . GLY A 1 83 ? -1.726 0.246 10.823 1.00 93.56 83 GLY A CA 1
ATOM 694 C C . GLY A 1 83 ? -2.641 -0.001 9.626 1.00 93.56 83 GLY A C 1
ATOM 695 O O . GLY A 1 83 ? -3.817 -0.274 9.821 1.00 93.56 83 GLY A O 1
ATOM 696 N N . TYR A 1 84 ? -2.134 0.112 8.395 1.00 95.19 84 TYR A N 1
ATOM 697 C CA . TYR A 1 84 ? -2.925 -0.214 7.213 1.00 95.19 84 TYR A CA 1
ATOM 698 C C . TYR A 1 84 ? -2.896 -1.718 6.956 1.00 95.19 84 TYR A C 1
ATOM 700 O O . TYR A 1 84 ? -1.821 -2.320 6.947 1.00 95.19 84 TYR A O 1
ATOM 708 N N . ASP A 1 85 ? -4.045 -2.300 6.636 1.00 95.94 85 ASP A N 1
ATOM 709 C CA . ASP A 1 85 ? -4.074 -3.587 5.951 1.00 95.94 85 ASP A CA 1
ATOM 710 C C . ASP A 1 85 ? -3.773 -3.381 4.467 1.00 95.94 85 ASP A C 1
ATOM 712 O O . ASP A 1 85 ? -4.316 -2.473 3.831 1.00 95.94 85 ASP A O 1
ATOM 716 N N . ILE A 1 86 ? -2.915 -4.229 3.904 1.00 94.94 86 ILE A N 1
ATOM 717 C CA . ILE A 1 86 ? -2.646 -4.252 2.465 1.00 94.94 86 ILE A CA 1
ATOM 718 C C . ILE A 1 86 ? -3.261 -5.518 1.884 1.00 94.94 86 ILE A C 1
ATOM 720 O O . ILE A 1 86 ? -2.780 -6.614 2.155 1.00 94.94 86 ILE A O 1
ATOM 724 N N . TYR A 1 87 ? -4.286 -5.362 1.055 1.00 93.38 87 TYR A N 1
ATOM 725 C CA . TYR A 1 87 ? -4.814 -6.441 0.226 1.00 93.38 87 TYR A CA 1
ATOM 726 C C . TYR A 1 87 ? -4.072 -6.455 -1.101 1.00 93.38 87 TYR A C 1
ATOM 728 O O . TYR A 1 87 ? -3.868 -5.393 -1.695 1.00 93.38 87 TYR A O 1
ATOM 736 N N . TRP A 1 88 ? -3.671 -7.627 -1.576 1.00 91.69 88 TRP A N 1
ATOM 737 C CA . TRP A 1 88 ? -2.994 -7.759 -2.860 1.00 91.69 88 TRP A CA 1
ATOM 738 C C . TRP A 1 88 ? -3.526 -8.937 -3.669 1.00 91.69 88 TRP A C 1
ATOM 740 O O . TRP A 1 88 ? -3.991 -9.938 -3.124 1.00 91.69 88 TRP A O 1
ATOM 750 N N . SER A 1 89 ? -3.450 -8.806 -4.988 1.00 88.81 89 SER A N 1
ATOM 751 C CA . SER A 1 89 ? -3.769 -9.876 -5.927 1.00 88.81 89 SER A CA 1
ATOM 752 C C . SER A 1 89 ? -2.947 -9.716 -7.200 1.00 88.81 89 SER A C 1
ATOM 754 O O . SER A 1 89 ? -2.533 -8.605 -7.555 1.00 88.81 89 SER A O 1
ATOM 756 N N . VAL A 1 90 ? -2.727 -10.836 -7.882 1.00 86.62 90 VAL A N 1
ATO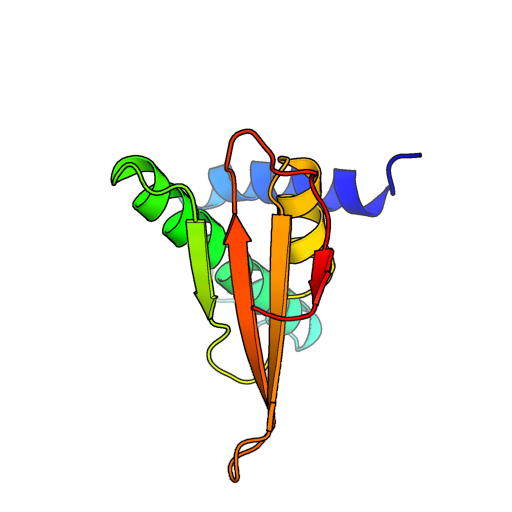M 757 C CA . VAL A 1 90 ? -2.104 -10.889 -9.202 1.00 86.62 90 VAL A CA 1
ATOM 758 C C . VAL A 1 90 ? -3.176 -11.273 -10.204 1.00 86.62 90 VAL A C 1
ATOM 760 O O . VAL A 1 90 ? -3.859 -12.281 -10.038 1.00 86.62 90 VAL A O 1
ATOM 763 N N . LEU A 1 91 ? -3.324 -10.454 -11.235 1.00 80.19 91 LEU A N 1
ATOM 764 C CA . LEU A 1 91 ? -4.167 -10.750 -12.381 1.00 80.19 91 LEU A CA 1
ATOM 765 C C . LEU A 1 91 ? -3.266 -11.211 -13.520 1.00 80.19 91 LEU A C 1
ATOM 767 O O . LEU A 1 91 ? -2.468 -10.426 -14.032 1.00 80.19 91 LEU A O 1
ATOM 771 N N . ASP A 1 92 ? -3.402 -12.471 -13.917 1.00 81.19 92 ASP A N 1
ATOM 772 C CA . ASP A 1 92 ? -2.725 -13.003 -15.096 1.00 81.19 92 ASP A CA 1
ATOM 773 C C . ASP A 1 92 ? -3.450 -12.506 -16.351 1.00 81.19 92 ASP A C 1
ATOM 775 O O . ASP A 1 92 ? -4.478 -13.049 -16.760 1.00 81.19 92 ASP A O 1
ATOM 779 N N . LEU A 1 93 ? -2.942 -11.422 -16.940 1.00 78.75 93 LEU A N 1
ATOM 780 C CA . LEU A 1 93 ? -3.440 -10.894 -18.206 1.00 78.75 93 LEU A CA 1
ATOM 781 C C . LEU A 1 93 ? -2.653 -11.506 -19.368 1.00 78.75 93 LEU A C 1
ATOM 783 O O . LEU A 1 93 ? -1.496 -11.897 -19.218 1.00 78.75 93 LEU A O 1
ATOM 787 N N . GLU A 1 94 ? -3.243 -11.508 -20.565 1.00 79.38 94 GLU A N 1
ATOM 788 C CA . GLU A 1 94 ? -2.551 -11.933 -21.794 1.00 79.38 94 GLU A CA 1
ATOM 789 C C . GLU A 1 94 ? -1.262 -11.126 -22.054 1.00 79.38 94 GLU A C 1
ATOM 791 O O . GLU A 1 94 ? -0.334 -11.613 -22.696 1.00 79.38 94 GLU A O 1
ATOM 796 N N . THR A 1 95 ? -1.183 -9.901 -21.523 1.00 76.94 95 THR A N 1
ATOM 797 C CA . THR A 1 95 ? -0.035 -8.990 -21.631 1.00 76.94 95 THR A CA 1
ATOM 798 C C . THR A 1 95 ? 1.018 -9.180 -20.533 1.00 76.94 95 THR A C 1
ATOM 800 O O . THR A 1 95 ? 2.059 -8.525 -20.578 1.00 76.94 95 THR A O 1
ATOM 803 N N . GLY A 1 96 ? 0.777 -10.062 -19.558 1.00 73.50 96 GLY A N 1
ATOM 804 C CA . GLY A 1 96 ? 1.637 -10.292 -18.395 1.00 73.50 96 GLY A CA 1
ATOM 805 C C . GLY A 1 96 ? 0.919 -10.070 -17.055 1.00 73.50 96 GLY A C 1
ATOM 806 O O . GLY A 1 96 ? -0.227 -9.619 -17.025 1.00 73.50 96 GLY A O 1
ATOM 807 N N . PRO A 1 97 ? 1.574 -10.393 -15.925 1.00 77.75 97 PRO A N 1
ATOM 808 C CA . PRO A 1 97 ? 0.964 -10.271 -14.606 1.00 77.75 97 PRO A CA 1
ATOM 809 C C . PRO A 1 97 ? 0.768 -8.801 -14.214 1.00 77.75 97 PRO A C 1
ATOM 811 O O . PRO A 1 97 ? 1.709 -8.004 -14.238 1.00 77.75 97 PRO A O 1
ATOM 814 N N . ALA A 1 98 ? -0.444 -8.453 -13.787 1.00 79.12 98 ALA A N 1
ATOM 815 C CA . ALA A 1 98 ? -0.773 -7.154 -13.215 1.00 79.12 98 ALA A CA 1
ATOM 816 C C . ALA A 1 98 ? -0.926 -7.266 -11.693 1.00 79.12 98 ALA A C 1
ATOM 818 O O . ALA A 1 98 ? -1.730 -8.048 -11.186 1.00 79.12 98 ALA A O 1
ATOM 819 N N . TYR A 1 99 ? -0.162 -6.455 -10.960 1.00 84.75 99 TYR A N 1
ATOM 820 C CA . TYR A 1 99 ? -0.174 -6.445 -9.500 1.00 84.75 99 TYR A CA 1
ATOM 821 C C . TYR A 1 99 ? -1.091 -5.346 -8.978 1.00 84.75 99 TYR A C 1
ATOM 823 O O . TYR A 1 99 ? -0.826 -4.152 -9.159 1.00 84.75 99 TYR A O 1
ATOM 831 N N . TYR A 1 100 ? -2.147 -5.749 -8.282 1.00 87.38 100 TYR A N 1
ATOM 832 C CA . TYR A 1 100 ? -3.055 -4.823 -7.626 1.00 87.38 100 TYR A CA 1
ATOM 833 C C . TYR A 1 100 ? -2.823 -4.843 -6.123 1.00 87.38 100 TYR A C 1
ATOM 835 O O . TYR A 1 100 ? -2.754 -5.909 -5.513 1.00 87.38 100 TYR A O 1
ATOM 843 N N . TYR A 1 101 ? -2.775 -3.654 -5.525 1.00 91.19 101 TYR A N 1
ATOM 844 C CA . TYR A 1 101 ? -2.734 -3.475 -4.081 1.00 91.19 101 TYR A CA 1
ATOM 845 C C . TYR A 1 101 ? -3.855 -2.537 -3.643 1.00 91.19 101 TYR A C 1
ATOM 847 O O . TYR A 1 101 ? -4.188 -1.585 -4.347 1.00 91.19 101 TYR A O 1
ATOM 855 N N . LYS A 1 102 ? -4.409 -2.767 -2.457 1.00 92.94 102 LYS A N 1
ATOM 856 C CA . LYS A 1 102 ? -5.370 -1.885 -1.795 1.00 92.94 102 LYS A CA 1
ATOM 857 C C . LYS A 1 102 ? -4.930 -1.677 -0.359 1.00 92.94 102 LYS A C 1
ATOM 859 O O . LYS A 1 102 ? -4.802 -2.643 0.387 1.00 92.94 102 LYS A O 1
ATOM 864 N N . ALA A 1 103 ? -4.717 -0.424 0.019 1.00 94.81 103 ALA A N 1
ATOM 865 C CA . ALA A 1 103 ? -4.481 -0.051 1.405 1.00 94.81 103 ALA A CA 1
ATOM 866 C C . ALA A 1 103 ? -5.813 0.258 2.089 1.00 94.81 103 ALA A C 1
ATOM 868 O O . ALA A 1 103 ? -6.599 1.037 1.550 1.00 94.81 103 ALA A O 1
ATOM 869 N N . VAL A 1 104 ? -6.048 -0.321 3.263 1.00 95.62 104 VAL A N 1
ATOM 870 C CA . VAL A 1 104 ? -7.268 -0.171 4.070 1.00 95.62 104 VAL A CA 1
ATOM 871 C C . VAL A 1 104 ? -6.887 0.304 5.474 1.00 95.62 104 VAL A C 1
ATOM 873 O O . VAL A 1 104 ? -5.914 -0.181 6.042 1.00 95.62 104 VAL A O 1
ATOM 876 N N . TRP A 1 105 ? -7.615 1.280 6.017 1.00 95.50 105 TRP A N 1
ATOM 877 C CA . TRP A 1 105 ? -7.398 1.876 7.349 1.00 95.50 105 TRP A CA 1
ATOM 878 C C . TRP A 1 105 ? -8.701 2.048 8.135 1.00 95.50 105 TRP A C 1
ATOM 880 O O . TRP A 1 105 ? -8.914 3.064 8.798 1.00 95.50 105 TRP A O 1
ATOM 890 N N . THR A 1 106 ? -9.586 1.069 8.020 1.00 93.00 106 THR A N 1
ATOM 891 C CA . THR A 1 106 ? -10.792 0.946 8.839 1.00 93.00 106 THR A CA 1
ATOM 892 C C . THR A 1 106 ? -10.437 0.714 10.315 1.00 93.00 106 THR A C 1
ATOM 894 O O . THR A 1 106 ? -9.289 0.419 10.653 1.00 93.00 106 THR A O 1
ATOM 897 N N . GLU A 1 107 ? -11.413 0.846 11.217 1.00 90.00 107 GLU A N 1
ATOM 898 C CA . GLU A 1 107 ? -11.206 0.617 12.660 1.00 90.00 107 GLU A CA 1
ATOM 899 C C . GLU A 1 107 ? -10.754 -0.818 12.992 1.00 90.00 107 GLU A C 1
ATOM 901 O O . GLU A 1 107 ? -10.077 -1.035 13.995 1.00 90.00 107 GLU A O 1
ATOM 906 N N . ASP A 1 108 ? -11.104 -1.788 12.147 1.00 91.94 108 ASP A N 1
ATOM 907 C CA . ASP A 1 108 ? -10.742 -3.204 12.256 1.00 91.94 108 ASP A CA 1
ATOM 908 C C . ASP A 1 108 ? -9.439 -3.572 11.525 1.00 91.94 108 ASP A C 1
ATOM 910 O O . ASP A 1 108 ? -9.064 -4.746 11.497 1.00 91.94 108 ASP A O 1
ATOM 914 N N . ALA A 1 109 ? -8.734 -2.597 10.938 1.00 92.62 109 ALA A N 1
ATOM 915 C CA . ALA A 1 109 ? -7.471 -2.854 10.256 1.00 92.62 109 ALA A CA 1
ATOM 916 C C . ALA A 1 109 ? -6.417 -3.406 11.233 1.00 92.62 109 ALA A C 1
ATOM 918 O O . ALA A 1 109 ? -6.148 -2.841 12.295 1.00 92.62 109 ALA A O 1
ATOM 919 N N . GLU A 1 110 ? -5.784 -4.517 10.856 1.00 93.50 110 GLU A N 1
ATOM 920 C CA 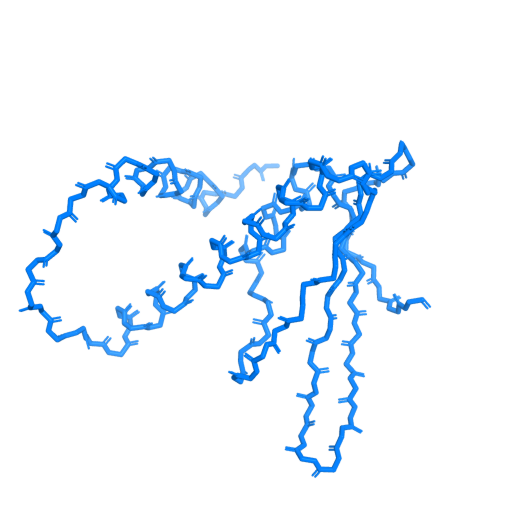. GLU A 1 110 ? -4.855 -5.254 11.722 1.00 93.50 110 GLU A CA 1
ATOM 921 C C . GLU A 1 110 ? -3.379 -4.912 11.463 1.00 93.50 110 GLU A C 1
ATOM 923 O O . GLU A 1 110 ? -2.495 -5.384 12.185 1.00 93.50 110 GLU A O 1
ATOM 928 N N . GLY A 1 111 ? -3.089 -4.136 10.416 1.00 93.81 111 GLY A N 1
ATOM 929 C CA . GLY A 1 111 ? -1.725 -3.876 9.965 1.00 93.81 111 GLY A CA 1
ATOM 930 C C . GLY A 1 111 ? -1.085 -5.095 9.295 1.00 93.81 111 GLY A C 1
ATOM 931 O O . GLY A 1 111 ? 0.106 -5.350 9.500 1.00 93.81 111 GLY A O 1
ATOM 932 N N . LYS A 1 112 ? -1.853 -5.885 8.530 1.00 94.94 112 LYS A N 1
ATOM 933 C CA . LYS A 1 112 ? -1.393 -7.136 7.896 1.00 94.94 112 LYS A CA 1
ATOM 934 C C . LYS A 1 112 ? -1.481 -7.116 6.368 1.00 94.94 112 LYS A C 1
ATOM 936 O O . LYS A 1 112 ? -2.335 -6.468 5.770 1.00 94.94 112 LYS A O 1
ATOM 941 N N . LEU A 1 113 ? -0.591 -7.885 5.738 1.00 93.69 113 LEU A N 1
ATOM 942 C CA . LEU A 1 113 ? -0.667 -8.214 4.315 1.00 93.69 113 LEU A CA 1
ATOM 943 C C . LEU A 1 113 ? -1.666 -9.365 4.121 1.00 93.69 113 LEU A C 1
ATOM 945 O O . LEU A 1 113 ? -1.536 -10.401 4.774 1.00 93.69 113 LEU A O 1
ATOM 949 N N . LYS A 1 114 ? -2.647 -9.183 3.238 1.00 93.56 114 LYS A N 1
ATOM 950 C CA . LYS A 1 114 ? -3.761 -10.105 2.981 1.00 93.56 114 LYS A CA 1
ATOM 951 C C . LYS A 1 114 ? -3.849 -10.402 1.482 1.00 93.56 114 LYS A C 1
ATOM 953 O O . LYS A 1 114 ? -3.740 -9.493 0.666 1.00 93.56 114 LYS A O 1
ATOM 958 N N . GLU A 1 115 ? -4.003 -11.667 1.114 1.00 90.62 115 GLU A N 1
ATOM 959 C CA . GLU A 1 115 ? -4.146 -12.088 -0.285 1.00 90.62 115 GLU A CA 1
ATOM 960 C C . GLU A 1 115 ? -5.630 -12.138 -0.681 1.00 90.62 115 GLU A C 1
ATOM 962 O O . GLU A 1 115 ? -6.454 -12.641 0.085 1.00 90.62 115 GLU A O 1
ATOM 967 N N . GLY A 1 116 ? -5.961 -11.629 -1.871 1.00 80.19 116 GLY A N 1
ATOM 968 C CA . GLY A 1 116 ? -7.329 -11.579 -2.402 1.00 80.19 116 GLY A CA 1
ATOM 969 C C . GLY A 1 116 ? -8.077 -10.275 -2.095 1.00 80.19 116 GLY A C 1
ATOM 970 O O . GLY A 1 116 ? -7.654 -9.491 -1.246 1.00 80.19 116 GLY A O 1
ATOM 971 N N . PHE A 1 117 ? -9.176 -10.033 -2.822 1.00 64.88 117 PHE A N 1
ATOM 972 C CA . PHE A 1 117 ? -10.118 -8.924 -2.597 1.00 64.88 117 PHE A CA 1
ATOM 973 C C . PHE A 1 117 ? -11.478 -9.430 -2.148 1.00 64.88 117 PHE A C 1
ATOM 975 O O . PHE A 1 117 ? -11.875 -10.520 -2.618 1.00 64.88 117 PHE A O 1
#